Protein AF-A0A101ID66-F1 (afdb_monomer_lite)

Fold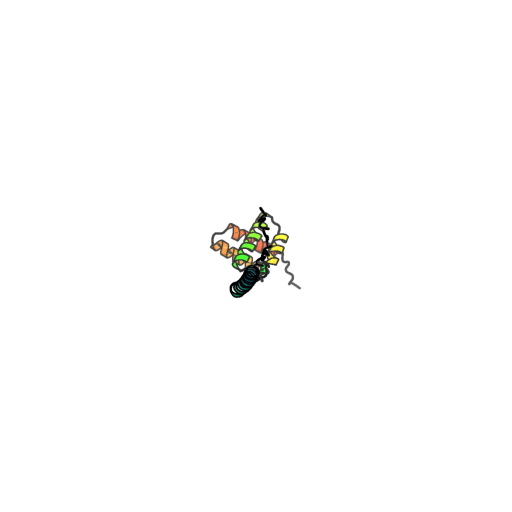seek 3Di:
DDDPPPPPPPDPDPPPPPPPVVVVVVVVVVVVVVVVVCCVVPVPPPQPPQLLSDDPVVLLVQLLVLLLVCVVPVPLVVSVVSLVSNVDPDLLCSLQVSLVVCVVVVVPSSSVSSNVSSVVVVVVPPPPPDD

Secondary structure (DSSP, 8-state):
--------------------HHHHHHHHHHHHHHHHHHHHHS--------GGGS-HHHHHHHHHHHHHHHHHH--HHHHHHHHHTTT-TTHHHHHHHHHHHHHHTT-HHHHHHHHHHHHHHHHHS------

Radius of gyration: 36.11 Å; chains: 1; bounding box: 92×73×88 Å

Sequence (131 aa):
MNDQTQELRITPQPEEKSHHWYLLTGIIIGIAAGLIITWLLFPVVYQDTSPASLSPAYKEIYRSTIAQVYAATGNLERAASRLALLEDEDVIYALGAQAQRALADGQEKEARALALLASEIQAAIPTETSE

pLDDT: mean 82.35, std 16.88, range [40.88, 98.12]

Structure (mmCIF, N/CA/C/O backbone):
data_AF-A0A101ID66-F1
#
_entry.id   AF-A0A101ID66-F1
#
loop_
_atom_site.group_PDB
_atom_site.id
_atom_site.type_symbol
_atom_site.label_atom_id
_atom_site.label_alt_id
_atom_site.label_comp_id
_atom_site.label_asym_id
_atom_site.label_entity_id
_atom_site.label_seq_id
_atom_site.pdbx_PDB_ins_code
_atom_site.Cartn_x
_atom_site.Cartn_y
_atom_site.Cartn_z
_atom_site.occupancy
_atom_site.B_iso_or_equiv
_atom_site.auth_seq_id
_atom_site.auth_comp_id
_atom_site.auth_asym_id
_atom_site.auth_atom_id
_atom_site.pdbx_PDB_model_num
ATOM 1 N N . MET A 1 1 ? 60.092 53.495 -72.763 1.00 48.56 1 MET A N 1
ATOM 2 C CA . MET A 1 1 ? 59.361 53.856 -71.534 1.00 48.56 1 MET A CA 1
ATOM 3 C C . MET A 1 1 ? 57.982 53.243 -71.678 1.00 48.56 1 MET A C 1
ATOM 5 O O . MET A 1 1 ? 57.092 53.920 -72.166 1.00 48.56 1 MET A O 1
ATOM 9 N N . ASN A 1 2 ? 57.837 51.942 -71.416 1.00 50.31 2 ASN A N 1
ATOM 10 C CA . ASN A 1 2 ? 56.572 51.252 -71.662 1.00 50.31 2 ASN A CA 1
ATOM 11 C C . ASN A 1 2 ? 56.248 50.360 -70.467 1.00 50.31 2 ASN A C 1
ATOM 13 O O . ASN A 1 2 ? 57.042 49.496 -70.090 1.00 50.31 2 ASN A O 1
ATOM 17 N N . ASP A 1 3 ? 55.097 50.678 -69.887 1.00 56.94 3 ASP A N 1
ATOM 18 C CA . ASP A 1 3 ? 54.509 50.166 -68.663 1.00 56.94 3 ASP A CA 1
ATOM 19 C C . ASP A 1 3 ? 54.398 48.643 -68.629 1.00 56.94 3 ASP A C 1
ATOM 21 O O . ASP A 1 3 ? 53.746 48.017 -69.463 1.00 56.94 3 ASP A O 1
ATOM 25 N N . GLN A 1 4 ? 54.999 48.056 -67.597 1.00 55.53 4 GLN A N 1
ATOM 26 C CA . GLN A 1 4 ? 54.725 46.697 -67.143 1.00 55.53 4 GLN A CA 1
ATOM 27 C C . GLN A 1 4 ? 53.622 46.775 -66.082 1.00 55.53 4 GLN A C 1
ATOM 29 O O . GLN A 1 4 ? 53.870 46.602 -64.890 1.00 55.53 4 GLN A O 1
ATOM 34 N N . THR A 1 5 ? 52.396 47.086 -66.500 1.00 60.28 5 THR A N 1
ATOM 35 C CA . THR A 1 5 ? 51.225 46.921 -65.636 1.00 60.28 5 THR A CA 1
ATOM 36 C C . THR A 1 5 ? 50.953 45.422 -65.522 1.00 60.28 5 THR A C 1
ATOM 38 O O . THR A 1 5 ? 50.386 44.808 -66.423 1.00 60.28 5 THR A O 1
ATOM 41 N N . GLN A 1 6 ? 51.432 44.802 -64.441 1.00 62.94 6 GLN A N 1
ATOM 42 C CA . GLN A 1 6 ? 51.103 43.416 -64.119 1.00 62.94 6 GLN A CA 1
ATOM 43 C C . GLN A 1 6 ? 49.622 43.338 -63.751 1.00 62.94 6 GLN A C 1
ATOM 45 O O . GLN A 1 6 ? 49.215 43.724 -62.656 1.00 62.94 6 GLN A O 1
ATOM 50 N N . GLU A 1 7 ? 48.814 42.836 -64.679 1.00 54.31 7 GLU A N 1
ATOM 51 C CA . GLU A 1 7 ? 47.432 42.478 -64.394 1.00 54.31 7 GLU A CA 1
ATOM 52 C C . GLU A 1 7 ? 47.416 41.328 -63.383 1.00 54.31 7 GLU A C 1
ATOM 54 O O . GLU A 1 7 ? 47.768 40.186 -63.693 1.00 54.31 7 GLU A O 1
ATOM 59 N N . LEU A 1 8 ? 47.020 41.640 -62.149 1.00 62.06 8 LEU A N 1
ATOM 60 C CA . LEU A 1 8 ? 46.696 40.658 -61.122 1.00 62.06 8 LEU A CA 1
ATOM 61 C C . LEU A 1 8 ? 45.497 39.839 -61.608 1.00 62.06 8 LEU A C 1
ATOM 63 O O . LEU A 1 8 ? 44.341 40.193 -61.386 1.00 62.06 8 LEU A O 1
ATOM 67 N N . ARG A 1 9 ? 45.779 38.725 -62.287 1.00 62.72 9 ARG A N 1
ATOM 68 C CA . ARG A 1 9 ? 44.788 37.688 -62.573 1.00 62.72 9 ARG A CA 1
ATOM 69 C C . ARG A 1 9 ? 44.387 37.044 -61.251 1.00 62.72 9 ARG A C 1
ATOM 71 O O . ARG A 1 9 ? 45.007 36.084 -60.804 1.00 62.72 9 ARG A O 1
ATOM 78 N N . ILE A 1 10 ? 43.361 37.594 -60.611 1.00 63.00 10 ILE A N 1
ATOM 79 C CA . ILE A 1 10 ? 42.698 36.942 -59.486 1.00 63.00 10 ILE A CA 1
ATOM 80 C C . ILE A 1 10 ? 41.844 35.822 -60.076 1.00 63.00 10 ILE A C 1
ATOM 82 O O . ILE A 1 10 ? 40.720 36.036 -60.524 1.00 63.00 10 ILE A O 1
ATOM 86 N N . THR A 1 11 ? 42.409 34.620 -60.129 1.00 65.75 11 THR A N 1
ATOM 87 C CA . THR A 1 11 ? 41.645 33.402 -60.396 1.00 65.75 11 THR A CA 1
ATOM 88 C C . THR A 1 11 ? 40.700 33.185 -59.211 1.00 65.75 11 THR A C 1
ATOM 90 O O . THR A 1 11 ? 41.191 33.088 -58.083 1.00 65.75 11 THR A O 1
ATOM 93 N N . PRO A 1 12 ? 39.369 33.120 -59.396 1.00 62.72 12 PRO A N 1
ATOM 94 C CA . PRO A 1 12 ? 38.481 32.759 -58.302 1.00 62.72 12 PRO A CA 1
ATOM 95 C C . PRO A 1 12 ? 38.768 31.303 -57.920 1.00 62.72 12 PRO A C 1
ATOM 97 O O . PRO A 1 12 ? 38.474 30.384 -58.681 1.00 62.72 12 PRO A O 1
ATOM 100 N N . GLN A 1 13 ? 39.394 31.103 -56.759 1.00 64.56 13 GLN A N 1
ATOM 101 C CA . GLN A 1 13 ? 39.515 29.789 -56.133 1.00 64.56 13 GLN A CA 1
ATOM 102 C C . GLN A 1 13 ? 38.091 29.317 -55.812 1.00 64.56 13 GLN A C 1
ATOM 104 O O . GLN A 1 13 ? 37.389 30.018 -55.078 1.00 64.56 13 GLN A O 1
ATOM 109 N N . PRO A 1 14 ? 37.618 28.189 -56.366 1.00 61.12 14 PRO A N 1
ATOM 110 C CA . PRO A 1 14 ? 36.331 27.653 -55.969 1.00 61.12 14 PRO A CA 1
ATOM 111 C C . PRO A 1 14 ? 36.441 27.267 -54.494 1.00 61.12 14 PRO A C 1
ATOM 113 O O . PRO A 1 14 ? 37.262 26.426 -54.132 1.00 61.12 14 PRO A O 1
ATOM 116 N N . GLU A 1 15 ? 35.648 27.906 -53.632 1.00 60.75 15 GLU A N 1
ATOM 117 C CA . GLU A 1 15 ? 35.476 27.427 -52.266 1.00 60.75 15 GLU A CA 1
ATOM 118 C C . GLU A 1 15 ? 34.832 26.048 -52.345 1.00 60.75 15 GLU A C 1
ATOM 120 O O . GLU A 1 15 ? 33.622 25.898 -52.544 1.00 60.75 15 GLU A O 1
ATOM 125 N N . GLU A 1 16 ? 35.670 25.024 -52.242 1.00 60.84 16 GLU A N 1
ATOM 126 C CA . GLU A 1 16 ? 35.243 23.651 -52.098 1.00 60.84 16 GLU A CA 1
ATOM 127 C C . GLU A 1 16 ? 34.550 23.565 -50.736 1.00 60.84 16 GLU A C 1
ATOM 129 O O . GLU A 1 16 ? 35.172 23.386 -49.688 1.00 60.84 16 GLU A O 1
ATOM 134 N N . LYS A 1 17 ? 33.231 23.793 -50.734 1.00 61.69 17 LYS A N 1
ATOM 135 C CA . LYS A 1 17 ? 32.375 23.488 -49.592 1.00 61.69 17 LYS A CA 1
ATOM 136 C C . LYS A 1 17 ? 32.495 21.992 -49.366 1.00 61.69 17 LYS A C 1
ATOM 138 O O . LYS A 1 17 ? 31.741 21.218 -49.948 1.00 61.69 17 LYS A O 1
ATOM 143 N N . SER A 1 18 ? 33.459 21.618 -48.529 1.00 62.47 18 SER A N 1
ATOM 144 C CA . SER A 1 18 ? 33.584 20.308 -47.911 1.00 62.47 18 SER A CA 1
ATOM 145 C C . SER A 1 18 ? 32.222 19.980 -47.316 1.00 62.47 18 SER A C 1
ATOM 147 O O . SER A 1 18 ? 31.830 20.465 -46.251 1.00 62.47 18 SER A O 1
ATOM 149 N N . HIS A 1 19 ? 31.425 19.245 -48.083 1.00 68.19 19 HIS A N 1
ATOM 150 C CA . HIS A 1 19 ? 30.145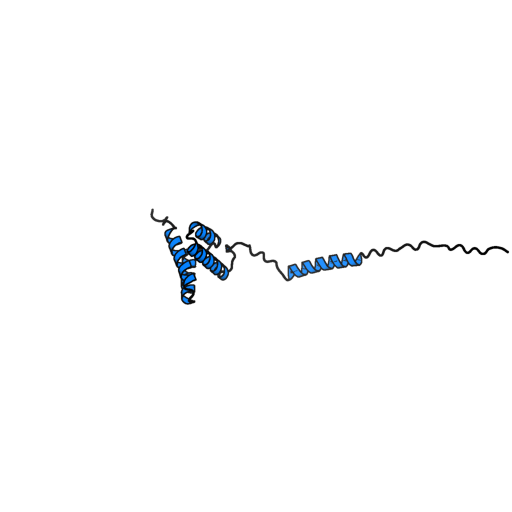 18.767 -47.625 1.00 68.19 19 HIS A CA 1
ATOM 151 C C . HIS A 1 19 ? 30.500 17.645 -46.660 1.00 68.19 19 HIS A C 1
ATOM 153 O O . HIS A 1 19 ? 30.831 16.541 -47.086 1.00 68.19 19 HIS A O 1
ATOM 159 N N . HIS A 1 20 ? 30.542 17.969 -45.363 1.00 78.81 20 HIS A N 1
ATOM 160 C CA . HIS A 1 20 ? 30.936 17.076 -44.271 1.00 78.81 20 HIS A CA 1
ATOM 161 C C . HIS A 1 20 ? 29.898 15.956 -44.051 1.00 78.81 20 HIS A C 1
ATOM 163 O O . HIS A 1 20 ? 29.403 15.739 -42.946 1.00 78.81 20 HIS A O 1
ATOM 169 N N . TRP A 1 21 ? 29.557 15.229 -45.114 1.00 79.81 21 TRP A N 1
ATOM 170 C CA . TRP A 1 21 ? 28.573 14.153 -45.142 1.00 79.81 21 TRP A CA 1
ATOM 171 C C . TRP A 1 21 ? 28.975 13.007 -44.213 1.00 79.81 21 TRP A C 1
ATOM 173 O O . TRP A 1 21 ? 28.118 12.372 -43.606 1.00 79.81 21 TRP A O 1
ATOM 183 N N . TYR A 1 22 ? 30.282 12.811 -44.025 1.00 84.00 22 TYR A N 1
A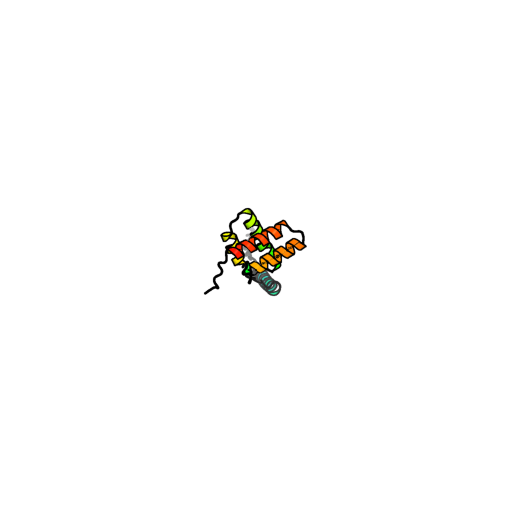TOM 184 C CA . TYR A 1 22 ? 30.839 11.821 -43.107 1.00 84.00 22 TYR A CA 1
ATOM 185 C C . TYR A 1 22 ? 30.410 12.039 -41.646 1.00 84.00 22 TYR A C 1
ATOM 187 O O . TYR A 1 22 ? 30.224 11.071 -40.907 1.00 84.00 22 TYR A O 1
ATOM 195 N N . LEU A 1 23 ? 30.190 13.293 -41.229 1.00 87.94 23 LEU A N 1
ATOM 196 C CA . LEU A 1 23 ? 29.667 13.592 -39.891 1.00 87.94 23 LEU A CA 1
ATOM 197 C C . LEU A 1 23 ? 28.211 13.144 -39.765 1.00 87.94 23 LEU A C 1
ATOM 199 O O . LEU A 1 23 ? 27.836 12.522 -38.773 1.00 87.94 23 LEU A O 1
ATOM 203 N N . LEU A 1 24 ? 27.405 13.397 -40.798 1.00 87.75 24 LEU A N 1
ATOM 204 C CA . LEU A 1 24 ? 26.004 12.988 -40.824 1.00 87.75 24 LEU A CA 1
ATOM 205 C C . LEU A 1 24 ? 25.872 11.460 -40.810 1.00 87.75 24 LEU A C 1
ATOM 207 O O . LEU A 1 24 ? 25.067 10.917 -40.056 1.00 87.75 24 LEU A O 1
ATOM 211 N N . THR A 1 25 ? 26.700 10.754 -41.584 1.00 92.69 25 THR A N 1
ATOM 212 C CA . THR A 1 25 ? 26.696 9.286 -41.592 1.00 92.69 25 THR A CA 1
ATOM 213 C C . THR A 1 25 ? 27.123 8.708 -40.248 1.00 92.69 25 THR A C 1
ATOM 215 O O . THR A 1 25 ? 26.514 7.749 -39.785 1.00 92.69 25 THR A O 1
ATOM 218 N N . GLY A 1 26 ? 28.113 9.311 -39.580 1.00 92.44 26 GLY A N 1
ATOM 219 C CA . GLY A 1 26 ? 28.535 8.886 -38.243 1.00 92.44 26 GLY A CA 1
ATOM 220 C C . GLY A 1 26 ? 27.420 9.023 -37.205 1.00 92.44 26 GLY A C 1
ATOM 221 O O . GLY A 1 26 ? 27.206 8.111 -36.409 1.00 92.44 26 GLY A O 1
ATOM 222 N N . ILE A 1 27 ? 26.656 10.118 -37.258 1.00 95.00 27 ILE A N 1
ATOM 223 C CA . ILE A 1 27 ? 25.512 10.349 -36.364 1.00 95.00 27 ILE A CA 1
ATOM 224 C C . ILE A 1 27 ? 24.414 9.308 -36.602 1.00 95.00 27 ILE A C 1
ATOM 226 O O . ILE A 1 27 ? 23.921 8.712 -35.648 1.00 95.00 27 ILE A O 1
ATOM 230 N N . ILE A 1 28 ? 24.058 9.048 -37.863 1.00 95.81 28 ILE A N 1
ATOM 231 C CA . ILE A 1 28 ? 23.021 8.065 -38.209 1.00 95.81 28 ILE A CA 1
ATOM 232 C C . ILE A 1 28 ? 23.421 6.668 -37.726 1.00 95.81 28 ILE A C 1
ATOM 234 O O . ILE A 1 28 ? 22.618 5.977 -37.099 1.00 95.81 28 ILE A O 1
ATOM 238 N N . ILE A 1 29 ? 24.671 6.269 -37.973 1.00 95.81 29 ILE A N 1
ATOM 239 C CA . ILE A 1 29 ? 25.196 4.971 -37.538 1.00 95.81 29 ILE A CA 1
ATOM 240 C C . ILE A 1 29 ? 25.216 4.883 -36.009 1.00 95.81 29 ILE A C 1
ATOM 242 O O . ILE A 1 29 ? 24.806 3.865 -35.459 1.00 95.81 29 ILE A O 1
ATOM 246 N N . GLY A 1 30 ? 25.633 5.945 -35.315 1.00 95.19 30 GLY A N 1
ATOM 247 C CA . GLY A 1 30 ? 25.645 5.994 -33.854 1.00 95.19 30 GLY A CA 1
ATOM 248 C C . GLY A 1 30 ? 24.250 5.854 -33.243 1.00 95.19 30 GLY A C 1
ATOM 249 O O . GLY A 1 30 ? 24.071 5.082 -32.303 1.00 95.19 30 GLY A O 1
ATOM 250 N N . ILE A 1 31 ? 23.248 6.534 -33.808 1.00 95.94 31 ILE A N 1
ATOM 251 C CA . ILE A 1 31 ? 21.852 6.419 -33.365 1.00 95.94 31 ILE A CA 1
ATOM 252 C C . ILE A 1 31 ? 21.330 5.001 -33.610 1.00 95.94 31 ILE A C 1
ATOM 254 O O . ILE A 1 31 ? 20.762 4.397 -32.704 1.00 95.94 31 ILE A O 1
ATOM 258 N N . ALA A 1 32 ? 21.552 4.447 -34.805 1.00 96.06 32 ALA A N 1
ATOM 259 C CA . ALA A 1 32 ? 21.110 3.096 -35.135 1.00 96.06 32 ALA A CA 1
ATOM 260 C C . ALA A 1 32 ? 21.748 2.049 -34.208 1.00 96.06 32 ALA A C 1
ATOM 262 O O . ALA A 1 32 ? 21.047 1.208 -33.649 1.00 96.06 32 ALA A O 1
ATOM 263 N N . ALA A 1 33 ? 23.061 2.136 -33.989 1.00 95.06 33 ALA A N 1
ATOM 264 C CA . ALA A 1 33 ? 23.781 1.245 -33.088 1.00 95.06 33 ALA A CA 1
ATOM 265 C C . ALA A 1 33 ? 23.304 1.395 -31.637 1.00 95.06 33 ALA A C 1
ATOM 267 O O . ALA A 1 33 ? 23.065 0.391 -30.972 1.00 95.06 33 ALA A O 1
ATOM 268 N N . GLY A 1 34 ? 23.109 2.628 -31.161 1.00 92.06 34 GLY A N 1
ATOM 269 C CA . GLY A 1 34 ? 22.576 2.900 -29.828 1.00 92.06 34 GLY A CA 1
ATOM 270 C C . GLY A 1 34 ? 21.195 2.280 -29.623 1.00 92.06 34 GLY A C 1
ATOM 271 O O . GLY A 1 34 ? 20.988 1.582 -28.638 1.00 92.06 34 GLY A O 1
ATOM 272 N N . LEU A 1 35 ? 20.285 2.443 -30.588 1.00 91.44 35 LEU A N 1
ATOM 273 C CA . LEU A 1 35 ? 18.949 1.842 -30.539 1.00 91.44 35 LEU A CA 1
ATOM 274 C C . LEU A 1 35 ? 19.004 0.311 -30.503 1.00 91.44 35 LEU A C 1
ATOM 276 O O . LEU A 1 35 ? 18.320 -0.300 -29.685 1.00 91.44 35 LEU A O 1
ATOM 280 N N . ILE A 1 36 ? 19.840 -0.305 -31.344 1.00 92.00 36 ILE A N 1
ATOM 281 C CA . ILE A 1 36 ? 20.017 -1.764 -31.371 1.00 92.00 36 ILE A CA 1
ATOM 282 C C . ILE A 1 36 ? 20.555 -2.264 -30.025 1.00 92.00 36 ILE A C 1
ATOM 284 O O . ILE A 1 36 ? 20.017 -3.215 -29.461 1.00 92.00 36 ILE A O 1
ATOM 288 N N . ILE A 1 37 ? 21.593 -1.611 -29.493 1.00 89.88 37 ILE A N 1
ATOM 289 C CA . ILE A 1 37 ? 22.218 -1.987 -28.220 1.00 89.88 37 ILE A CA 1
ATOM 290 C C . ILE A 1 37 ? 21.229 -1.821 -27.065 1.00 89.88 37 ILE A C 1
ATOM 292 O O . ILE A 1 37 ? 21.090 -2.730 -26.249 1.00 89.88 37 ILE A O 1
ATOM 296 N N . THR A 1 38 ? 20.517 -0.693 -26.996 1.00 88.44 38 THR A N 1
ATOM 297 C CA . THR A 1 38 ? 19.509 -0.451 -25.959 1.00 88.44 38 THR A CA 1
ATOM 298 C C . THR A 1 38 ? 18.402 -1.493 -26.019 1.00 88.44 38 THR A C 1
ATOM 300 O O . THR A 1 38 ? 18.044 -2.032 -24.979 1.00 88.44 38 THR A O 1
ATOM 303 N N . TRP A 1 39 ? 17.895 -1.830 -27.206 1.00 85.62 39 TRP A N 1
ATOM 304 C CA . TRP A 1 39 ? 16.804 -2.795 -27.331 1.00 85.62 39 TRP A CA 1
ATOM 305 C C . TRP A 1 39 ? 17.227 -4.227 -26.976 1.00 85.62 39 TRP A C 1
ATOM 307 O O . TRP A 1 39 ? 16.433 -4.977 -26.412 1.00 85.62 39 TRP A O 1
ATOM 317 N N . LEU A 1 40 ? 18.484 -4.592 -27.254 1.00 83.38 40 LEU A N 1
ATOM 318 C CA . LEU A 1 40 ? 19.023 -5.918 -26.947 1.00 83.38 40 LEU A CA 1
ATOM 319 C C . LEU A 1 40 ? 19.394 -6.088 -25.465 1.00 83.38 40 LEU A C 1
ATOM 321 O O . LEU A 1 40 ? 19.213 -7.171 -24.913 1.00 83.38 40 LEU A O 1
ATOM 325 N N . LEU A 1 41 ? 19.924 -5.040 -24.824 1.00 79.75 41 LEU A N 1
ATOM 326 C CA . LEU A 1 41 ? 20.364 -5.088 -23.424 1.00 79.75 41 LEU A CA 1
ATOM 327 C C . LEU A 1 41 ? 19.264 -4.715 -22.423 1.00 79.75 41 LEU A C 1
ATOM 329 O O . LEU A 1 41 ? 19.260 -5.231 -21.308 1.00 79.75 41 LEU A O 1
ATOM 333 N N . PHE A 1 42 ? 18.338 -3.833 -22.803 1.00 75.31 42 PHE A N 1
ATOM 334 C CA . PHE A 1 42 ? 17.239 -3.363 -21.962 1.00 75.31 42 PHE A CA 1
ATOM 335 C C . PHE A 1 42 ? 15.904 -3.700 -22.632 1.00 75.31 42 PHE A C 1
ATOM 337 O O . PHE A 1 42 ? 15.289 -2.824 -23.250 1.00 75.31 42 PHE A O 1
ATOM 344 N N . PRO A 1 43 ? 15.426 -4.956 -22.530 1.00 66.56 43 PRO A N 1
ATOM 345 C CA . PRO A 1 43 ? 14.072 -5.268 -22.953 1.00 66.56 43 PRO A CA 1
ATOM 346 C C . PRO A 1 43 ? 13.112 -4.376 -22.160 1.00 66.56 43 PRO A C 1
ATOM 348 O O . PRO A 1 43 ? 13.047 -4.453 -20.931 1.00 66.56 43 PRO A O 1
ATOM 351 N N . VAL A 1 44 ? 12.392 -3.495 -22.857 1.00 62.34 44 VAL A N 1
ATOM 352 C CA . VAL A 1 44 ? 11.343 -2.678 -22.246 1.00 62.34 44 VAL A CA 1
ATOM 353 C C . VAL A 1 44 ? 10.196 -3.612 -21.884 1.00 62.34 44 VAL A C 1
ATOM 355 O O . VAL A 1 44 ? 9.330 -3.933 -22.694 1.00 62.34 44 VAL A O 1
ATOM 358 N N . VAL A 1 45 ? 10.224 -4.129 -20.661 1.00 62.41 45 VAL A N 1
ATOM 359 C CA . VAL A 1 45 ? 9.076 -4.842 -20.122 1.00 62.41 45 VAL A CA 1
ATOM 360 C C . VAL A 1 45 ? 8.047 -3.771 -19.784 1.00 62.41 45 VAL A C 1
ATOM 362 O O . VAL A 1 45 ? 8.114 -3.133 -18.734 1.00 62.41 45 VAL A O 1
ATOM 365 N N . TYR A 1 46 ? 7.114 -3.535 -20.704 1.00 51.31 46 TYR A N 1
ATOM 366 C CA . TYR A 1 46 ? 5.856 -2.873 -20.386 1.00 51.31 46 TYR A CA 1
ATOM 367 C C . TYR A 1 46 ? 5.076 -3.819 -19.465 1.00 51.31 46 TYR A C 1
ATOM 369 O O . TYR A 1 46 ? 4.250 -4.600 -19.918 1.00 51.31 46 TYR A O 1
ATOM 377 N N . GLN A 1 47 ? 5.407 -3.818 -18.173 1.00 47.66 47 GLN A N 1
ATOM 378 C CA . GLN A 1 47 ? 4.523 -4.373 -17.154 1.00 47.66 47 GLN A CA 1
ATOM 379 C C . GLN A 1 47 ? 3.332 -3.425 -17.098 1.00 47.66 47 GLN A C 1
ATOM 381 O O . GLN A 1 47 ? 3.486 -2.282 -16.662 1.00 47.66 47 GLN A O 1
ATOM 386 N N . ASP A 1 48 ? 2.191 -3.878 -17.612 1.00 46.25 48 ASP A N 1
ATOM 387 C CA . ASP A 1 48 ? 0.933 -3.142 -17.623 1.00 46.25 48 ASP A CA 1
ATOM 388 C C . ASP A 1 48 ? 0.749 -2.379 -16.313 1.00 46.25 48 ASP A C 1
ATOM 390 O O . ASP A 1 48 ? 0.738 -2.964 -15.231 1.00 46.25 48 ASP A O 1
ATOM 394 N N . THR A 1 49 ? 0.641 -1.055 -16.401 1.00 51.12 49 THR A N 1
ATOM 395 C CA . THR A 1 49 ? 0.464 -0.128 -15.277 1.00 51.12 49 THR A CA 1
ATOM 396 C C . THR A 1 49 ? -0.951 -0.228 -14.694 1.00 51.12 49 THR A C 1
ATOM 398 O O . THR A 1 49 ? -1.663 0.770 -14.593 1.00 51.12 49 THR A O 1
ATOM 401 N N . SER A 1 50 ? -1.395 -1.438 -14.363 1.00 54.09 50 SER A N 1
ATOM 402 C CA . SER A 1 50 ? -2.628 -1.697 -13.627 1.00 54.09 50 SER A CA 1
ATOM 403 C C . SER A 1 50 ? -2.270 -1.950 -12.160 1.00 54.09 50 SER A C 1
ATOM 405 O O . SER A 1 50 ? -1.337 -2.707 -11.898 1.00 54.09 50 SER A O 1
ATOM 407 N N . PRO A 1 51 ? -2.984 -1.382 -11.173 1.00 56.69 51 PRO A N 1
ATOM 408 C CA . PRO A 1 51 ? -2.796 -1.735 -9.763 1.00 56.69 51 PRO A CA 1
ATOM 409 C C . PRO A 1 51 ? -2.893 -3.252 -9.498 1.00 56.69 51 PRO A C 1
ATOM 411 O O . PRO A 1 51 ? -2.289 -3.758 -8.553 1.00 56.69 51 PRO A O 1
ATOM 414 N N . ALA A 1 52 ? -3.577 -3.999 -10.367 1.00 58.22 52 ALA A N 1
ATOM 415 C CA . ALA A 1 52 ? -3.646 -5.453 -10.312 1.00 58.22 52 ALA A CA 1
ATOM 416 C C . ALA A 1 52 ? -2.300 -6.159 -10.602 1.00 58.22 52 ALA A C 1
ATOM 418 O O . ALA A 1 52 ? -2.071 -7.245 -10.065 1.00 58.22 52 ALA A O 1
ATOM 419 N N . SER A 1 53 ? -1.390 -5.544 -11.378 1.00 56.59 53 SER A N 1
ATOM 420 C CA . SER A 1 53 ? -0.062 -6.094 -11.727 1.00 56.59 53 SER A CA 1
ATOM 421 C C . SER A 1 53 ? 1.023 -5.812 -10.673 1.00 56.59 53 SER A C 1
ATOM 423 O O . SER A 1 53 ? 2.167 -6.258 -10.814 1.00 56.59 53 SER A O 1
ATOM 425 N N . LEU A 1 54 ? 0.679 -5.078 -9.604 1.00 59.16 54 LEU A N 1
ATOM 426 C CA . LEU A 1 54 ? 1.582 -4.777 -8.493 1.00 59.16 54 LEU A CA 1
ATOM 427 C C . LEU A 1 54 ? 2.056 -6.067 -7.814 1.00 59.16 54 LEU A C 1
ATOM 429 O O . LEU A 1 54 ? 1.273 -6.992 -7.579 1.00 59.16 54 LEU A O 1
ATOM 433 N N . SER A 1 55 ? 3.340 -6.104 -7.437 1.00 65.56 55 SER A N 1
ATOM 434 C CA . SER A 1 55 ? 3.866 -7.214 -6.638 1.00 65.56 55 SER A CA 1
ATOM 435 C C . SER A 1 55 ? 3.091 -7.330 -5.314 1.00 65.56 55 SER A C 1
ATOM 437 O O . SER A 1 55 ? 2.580 -6.319 -4.813 1.00 65.56 55 SER A O 1
ATOM 439 N N . PRO A 1 56 ? 3.023 -8.527 -4.704 1.00 69.75 56 PRO A N 1
ATOM 440 C CA . PRO A 1 56 ? 2.265 -8.742 -3.470 1.00 69.75 56 PRO A CA 1
ATOM 441 C C . PRO A 1 56 ? 2.589 -7.728 -2.361 1.00 69.75 56 PRO A C 1
ATOM 443 O O . PRO A 1 56 ? 1.680 -7.228 -1.702 1.00 69.75 56 PRO A O 1
ATOM 446 N N . ALA A 1 57 ? 3.863 -7.340 -2.223 1.00 73.94 57 ALA A N 1
ATOM 447 C CA . ALA A 1 57 ? 4.309 -6.352 -1.240 1.00 73.94 57 ALA A CA 1
ATOM 448 C C . ALA A 1 57 ? 3.753 -4.939 -1.504 1.00 73.94 57 ALA A C 1
ATOM 450 O O . ALA A 1 57 ? 3.425 -4.211 -0.571 1.00 73.94 57 ALA A O 1
ATOM 451 N N . TYR A 1 58 ? 3.598 -4.535 -2.768 1.00 78.56 58 TYR A N 1
ATOM 452 C CA . TYR A 1 58 ? 3.004 -3.236 -3.084 1.00 78.56 58 TYR A CA 1
ATOM 453 C C . TYR A 1 58 ? 1.482 -3.227 -2.911 1.00 78.56 58 TYR A C 1
ATOM 455 O O . TYR A 1 58 ? 0.933 -2.205 -2.490 1.00 78.56 58 TYR A O 1
ATOM 463 N N . LYS A 1 59 ? 0.798 -4.354 -3.162 1.00 85.56 59 LYS A N 1
ATOM 464 C CA . LYS A 1 59 ? -0.637 -4.487 -2.852 1.00 85.56 59 LYS A CA 1
ATOM 465 C C . LYS A 1 59 ? -0.900 -4.308 -1.354 1.00 85.56 59 LYS A C 1
ATOM 467 O O . LYS A 1 59 ? -1.870 -3.656 -0.981 1.00 85.56 59 LYS A O 1
ATOM 472 N N . GLU A 1 60 ? -0.002 -4.799 -0.500 1.00 88.62 60 GLU A N 1
ATOM 473 C CA . GLU A 1 60 ? -0.088 -4.612 0.955 1.00 88.62 60 GLU A CA 1
ATOM 474 C C . GLU A 1 60 ? -0.016 -3.140 1.368 1.00 88.62 60 GLU A C 1
ATOM 476 O O . GLU A 1 60 ? -0.880 -2.665 2.110 1.00 88.62 60 GLU A O 1
ATOM 481 N N . ILE A 1 61 ? 0.951 -2.390 0.835 1.00 90.88 61 ILE A N 1
ATOM 482 C CA . ILE A 1 61 ? 1.078 -0.947 1.099 1.00 90.88 61 ILE A CA 1
ATOM 483 C C . ILE A 1 61 ? -0.192 -0.207 0.659 1.00 90.88 61 ILE A C 1
ATOM 485 O O . ILE A 1 61 ? -0.693 0.680 1.360 1.00 90.88 61 ILE A O 1
ATOM 489 N N . TYR A 1 62 ? -0.741 -0.585 -0.496 1.00 92.75 62 TYR A N 1
ATOM 490 C CA . TYR A 1 62 ? -1.942 0.041 -1.030 1.00 92.75 62 TYR A CA 1
ATOM 491 C C . TYR A 1 62 ? -3.183 -0.275 -0.179 1.00 92.75 62 TYR A C 1
ATOM 493 O O . TYR A 1 62 ? -3.928 0.645 0.163 1.00 92.75 62 TYR A O 1
ATOM 501 N N . ARG A 1 63 ? -3.363 -1.529 0.264 1.00 95.00 63 ARG A N 1
ATOM 502 C CA . ARG A 1 63 ? -4.424 -1.913 1.215 1.00 95.00 63 ARG A CA 1
ATOM 503 C C . ARG A 1 63 ? -4.311 -1.167 2.538 1.00 95.00 63 ARG A C 1
ATOM 505 O O . ARG A 1 63 ? -5.313 -0.630 3.004 1.00 95.00 63 ARG A O 1
ATOM 512 N N . SER A 1 64 ? -3.107 -1.069 3.103 1.00 96.19 64 SER A N 1
ATOM 513 C CA . SER A 1 64 ? -2.860 -0.303 4.333 1.00 96.19 64 SER A CA 1
ATOM 514 C C . SER A 1 64 ? -3.256 1.161 4.156 1.00 96.19 64 SER A C 1
ATOM 516 O O . SER A 1 64 ? -3.969 1.727 4.985 1.00 96.19 64 SER A O 1
ATOM 518 N N . THR A 1 65 ? -2.884 1.769 3.029 1.00 96.12 65 THR A N 1
ATOM 519 C CA . THR A 1 65 ? -3.241 3.160 2.727 1.00 96.12 65 THR A CA 1
ATOM 520 C C . THR A 1 65 ? -4.756 3.336 2.608 1.00 96.12 65 THR A C 1
ATOM 522 O O . THR A 1 65 ? -5.316 4.254 3.207 1.00 96.12 65 THR A O 1
ATOM 525 N N . ILE A 1 66 ? -5.445 2.452 1.877 1.00 96.75 66 ILE A N 1
ATOM 526 C CA . ILE A 1 66 ? -6.909 2.496 1.753 1.00 96.75 66 ILE A CA 1
ATOM 527 C C . ILE A 1 66 ? -7.570 2.351 3.128 1.00 96.75 66 ILE A C 1
ATOM 529 O O . ILE A 1 66 ? -8.460 3.137 3.451 1.00 96.75 66 ILE A O 1
ATOM 533 N N . ALA A 1 67 ? -7.116 1.401 3.946 1.00 97.19 67 ALA A N 1
ATOM 534 C CA . ALA A 1 67 ? -7.641 1.162 5.285 1.00 97.19 67 ALA A CA 1
ATOM 535 C C . ALA A 1 67 ? -7.464 2.369 6.212 1.00 97.19 67 ALA A C 1
ATOM 537 O O . ALA A 1 67 ? -8.399 2.761 6.907 1.00 97.19 67 ALA A O 1
ATOM 538 N N . GLN A 1 68 ? -6.300 3.015 6.180 1.00 97.19 68 GLN A N 1
ATOM 539 C CA . GLN A 1 68 ? -6.044 4.228 6.957 1.00 97.19 68 GLN A CA 1
ATOM 540 C C . GLN A 1 68 ? -6.905 5.408 6.486 1.00 97.19 68 GLN A C 1
ATOM 542 O O . GLN A 1 68 ? -7.478 6.127 7.305 1.00 97.19 68 GLN A O 1
ATOM 547 N N . VAL A 1 69 ? -7.051 5.593 5.170 1.00 97.12 69 VAL A N 1
ATOM 548 C CA . VAL A 1 69 ? -7.937 6.624 4.605 1.00 97.12 69 VAL A CA 1
ATOM 549 C C . VAL A 1 69 ? -9.391 6.351 4.979 1.00 97.12 69 VAL A C 1
ATOM 551 O O . VAL A 1 69 ? -10.115 7.284 5.324 1.00 97.12 69 VAL A O 1
ATOM 554 N N . TYR A 1 70 ? -9.829 5.092 4.953 1.00 97.12 70 TYR A N 1
ATOM 555 C CA . TYR A 1 70 ? -11.155 4.712 5.426 1.00 97.12 70 TYR A CA 1
ATOM 556 C C . TYR A 1 70 ? -11.328 5.043 6.908 1.00 97.12 70 TYR A C 1
ATOM 558 O O . TYR A 1 70 ? -12.263 5.756 7.253 1.00 97.12 70 TYR A O 1
ATOM 566 N N . ALA A 1 71 ? -10.394 4.634 7.769 1.00 96.25 71 ALA A N 1
ATOM 567 C CA . ALA A 1 71 ? -10.450 4.924 9.200 1.00 96.25 71 ALA A CA 1
ATOM 568 C C . ALA A 1 71 ? -10.538 6.433 9.504 1.00 96.25 71 ALA A C 1
ATOM 570 O O . ALA A 1 71 ? -11.157 6.826 10.489 1.00 96.25 71 ALA A O 1
ATOM 571 N N . ALA A 1 72 ? -9.956 7.284 8.651 1.00 96.31 72 ALA A N 1
ATOM 572 C CA . ALA A 1 72 ? -10.033 8.737 8.783 1.00 96.31 72 ALA A CA 1
ATOM 573 C C . ALA A 1 72 ? -11.308 9.362 8.182 1.00 96.31 72 ALA A C 1
ATOM 575 O O . ALA A 1 72 ? -11.738 10.418 8.640 1.00 96.31 72 ALA 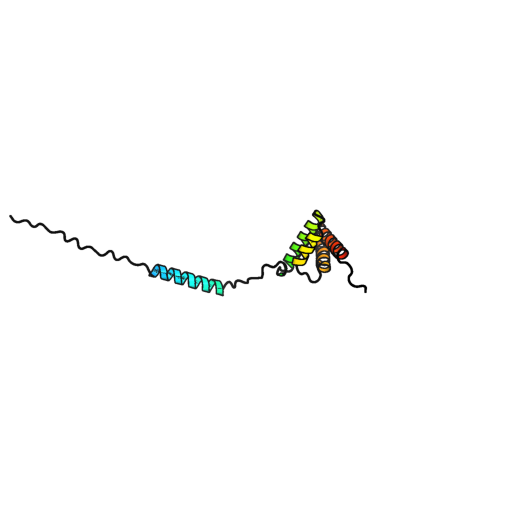A O 1
ATOM 576 N N . THR A 1 73 ? -11.891 8.763 7.138 1.00 96.50 73 THR A N 1
ATOM 577 C CA . THR A 1 73 ? -12.977 9.384 6.349 1.00 96.50 73 THR A CA 1
ATOM 578 C C . THR A 1 73 ? -14.342 8.724 6.513 1.00 96.50 73 THR A C 1
ATOM 580 O O . THR A 1 73 ? -15.346 9.346 6.179 1.00 96.50 73 THR A O 1
ATOM 583 N N . GLY A 1 74 ? -14.395 7.469 6.960 1.00 95.94 74 GLY A N 1
ATOM 584 C CA . GLY A 1 74 ? -15.608 6.652 7.034 1.00 95.94 74 GLY A CA 1
ATOM 585 C C . GLY A 1 74 ? -16.249 6.333 5.678 1.00 95.94 74 GLY A C 1
ATOM 586 O O . GLY A 1 74 ? -17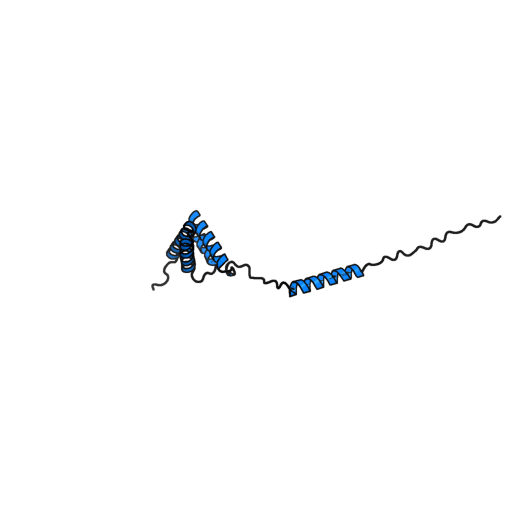.355 5.805 5.633 1.00 95.94 74 GLY A O 1
ATOM 587 N N . ASN A 1 75 ? -15.602 6.662 4.553 1.00 96.44 75 ASN A N 1
ATOM 588 C CA . ASN A 1 75 ? -16.198 6.484 3.231 1.00 96.44 75 ASN A CA 1
ATOM 589 C C . ASN A 1 75 ? -15.952 5.060 2.705 1.00 96.44 75 ASN A C 1
ATOM 591 O O . ASN A 1 75 ? -14.956 4.805 2.020 1.00 96.44 75 ASN A O 1
ATOM 595 N N . LEU A 1 76 ? -16.863 4.144 3.049 1.00 95.19 76 LEU A N 1
ATOM 596 C CA . LEU A 1 76 ? -16.765 2.726 2.694 1.00 95.19 76 LEU A CA 1
ATOM 597 C C . LEU A 1 76 ? -16.871 2.492 1.181 1.00 95.19 76 LEU A C 1
ATOM 599 O O . LEU A 1 76 ? -16.076 1.740 0.629 1.00 95.19 76 LEU A O 1
ATOM 603 N N . GLU A 1 77 ? -17.775 3.189 0.490 1.00 94.75 77 GLU A N 1
ATOM 604 C CA . GLU A 1 77 ? -17.961 3.083 -0.968 1.00 94.75 77 GLU A CA 1
ATOM 605 C C . GLU A 1 77 ? -16.661 3.397 -1.734 1.00 94.75 77 GLU A C 1
ATOM 607 O O . GLU A 1 77 ? -16.222 2.670 -2.633 1.00 94.75 77 GLU A O 1
ATOM 612 N N . ARG A 1 78 ? -15.973 4.467 -1.327 1.00 94.19 78 ARG A N 1
ATOM 613 C CA . ARG A 1 78 ? -14.687 4.859 -1.907 1.00 94.19 78 ARG A CA 1
ATOM 614 C C . ARG A 1 78 ? -13.567 3.880 -1.554 1.00 94.19 78 ARG A C 1
ATOM 616 O O . ARG A 1 78 ? -12.651 3.700 -2.353 1.00 94.19 78 ARG A O 1
ATOM 623 N N . ALA A 1 79 ? -13.592 3.287 -0.364 1.00 96.38 79 ALA A N 1
ATOM 624 C CA . ALA A 1 79 ? -12.613 2.276 0.023 1.00 96.38 79 ALA A CA 1
ATOM 625 C C . ALA A 1 79 ? -12.807 0.983 -0.786 1.00 96.38 79 ALA A C 1
ATOM 627 O O . ALA A 1 79 ? -11.845 0.480 -1.364 1.00 96.38 79 ALA A O 1
ATOM 628 N N . ALA A 1 80 ? -14.051 0.514 -0.909 1.00 93.94 80 ALA A N 1
ATOM 629 C CA . ALA A 1 80 ? -14.423 -0.679 -1.663 1.00 93.94 80 ALA A CA 1
ATOM 630 C C . ALA A 1 80 ? -14.071 -0.556 -3.151 1.00 93.94 80 ALA A C 1
ATOM 632 O O . ALA A 1 80 ? -13.412 -1.433 -3.703 1.00 93.94 80 ALA A O 1
ATOM 633 N N . SER A 1 81 ? -14.418 0.567 -3.788 1.00 92.81 81 SER A N 1
ATOM 634 C CA . SER A 1 81 ? -14.090 0.794 -5.204 1.00 92.81 81 SER A CA 1
ATOM 635 C C . SER A 1 81 ? -12.583 0.806 -5.475 1.00 92.81 81 SER A C 1
ATOM 637 O O . SER A 1 81 ? -12.151 0.339 -6.522 1.00 92.81 81 SER A O 1
ATOM 639 N N . ARG A 1 82 ? -11.759 1.279 -4.530 1.00 91.94 82 ARG A N 1
ATOM 640 C CA . ARG A 1 82 ? -10.292 1.220 -4.646 1.00 91.94 82 ARG A CA 1
ATOM 641 C C . ARG A 1 82 ? -9.726 -0.169 -4.390 1.00 91.94 82 ARG A C 1
ATOM 643 O O . ARG A 1 82 ? -8.769 -0.540 -5.057 1.00 91.94 82 ARG A O 1
ATOM 650 N N . LEU A 1 83 ? -10.296 -0.919 -3.446 1.00 92.44 83 LEU A N 1
ATOM 651 C CA . LEU A 1 83 ? -9.917 -2.314 -3.212 1.00 92.44 83 LEU A CA 1
ATOM 652 C C . LEU A 1 83 ? -10.240 -3.190 -4.425 1.00 92.44 83 LEU A C 1
ATOM 654 O O . LEU A 1 83 ? -9.438 -4.048 -4.770 1.00 92.44 83 LEU A O 1
ATOM 658 N N . ALA A 1 84 ? -11.343 -2.924 -5.129 1.00 90.06 84 ALA A N 1
ATOM 659 C CA . ALA A 1 84 ? -11.690 -3.644 -6.353 1.00 90.06 84 ALA A CA 1
ATOM 660 C C . ALA A 1 84 ? -10.614 -3.517 -7.450 1.00 90.06 84 ALA A C 1
ATOM 662 O O . ALA A 1 84 ? -10.413 -4.454 -8.212 1.00 90.06 84 ALA A O 1
ATOM 663 N N . LEU A 1 85 ? -9.863 -2.406 -7.489 1.00 87.00 85 LEU A N 1
ATOM 664 C CA . LEU A 1 85 ? -8.761 -2.211 -8.445 1.00 87.00 85 LEU A CA 1
ATOM 665 C C . LEU A 1 85 ? -7.558 -3.131 -8.186 1.00 87.00 85 LEU A C 1
ATOM 667 O O . LEU A 1 85 ? -6.691 -3.249 -9.050 1.00 87.00 85 LEU A O 1
ATOM 671 N N . LEU A 1 86 ? -7.456 -3.722 -6.991 1.00 87.44 86 LEU A N 1
ATOM 672 C CA . LEU A 1 86 ? -6.362 -4.631 -6.638 1.00 87.44 86 LEU A CA 1
ATOM 673 C C . LEU A 1 86 ? -6.622 -6.057 -7.124 1.00 87.44 86 LEU A C 1
ATOM 675 O O . LEU A 1 86 ? -5.662 -6.833 -7.194 1.00 87.44 86 LEU A O 1
ATOM 679 N N . GLU A 1 87 ? -7.881 -6.370 -7.456 1.00 85.88 87 GLU A N 1
ATOM 680 C CA . GLU A 1 87 ? -8.333 -7.685 -7.927 1.00 85.88 87 GLU A CA 1
ATOM 681 C C . GLU A 1 87 ? -7.854 -8.819 -7.002 1.00 85.88 87 GLU A C 1
ATOM 683 O O . GLU A 1 87 ? -7.415 -9.876 -7.452 1.00 85.88 87 GLU A O 1
ATOM 688 N N . ASP A 1 88 ? -7.874 -8.577 -5.684 1.00 85.62 88 ASP A N 1
ATOM 689 C CA . ASP A 1 88 ? -7.598 -9.625 -4.703 1.00 85.62 88 ASP A CA 1
ATOM 690 C C . ASP A 1 88 ? -8.730 -10.668 -4.770 1.00 85.62 88 ASP A C 1
ATOM 692 O O . ASP A 1 88 ? -9.904 -10.313 -4.665 1.00 85.62 88 ASP A O 1
ATOM 696 N N . GLU A 1 89 ? -8.373 -11.948 -4.929 1.00 85.19 89 GLU A N 1
ATOM 697 C CA . GLU A 1 89 ? -9.325 -13.069 -5.055 1.00 85.19 89 GLU A CA 1
ATOM 698 C C . GLU A 1 89 ? -10.285 -13.150 -3.860 1.00 85.19 89 GLU A C 1
ATOM 700 O O . GLU A 1 89 ? -11.481 -13.377 -4.024 1.00 85.19 89 GLU A O 1
ATOM 705 N N . ASP A 1 90 ? -9.763 -12.879 -2.663 1.00 90.38 90 ASP A N 1
ATOM 706 C CA . ASP A 1 90 ? -10.545 -12.689 -1.449 1.00 90.38 90 ASP A CA 1
ATOM 707 C C . ASP A 1 90 ? -10.011 -11.470 -0.688 1.00 90.38 90 ASP A C 1
ATOM 709 O O . ASP A 1 90 ? -9.029 -11.530 0.061 1.00 90.38 90 ASP A O 1
ATOM 713 N N . VAL A 1 91 ? -10.671 -10.332 -0.906 1.00 92.50 91 VAL A N 1
ATOM 714 C CA . VAL A 1 91 ? -10.334 -9.051 -0.274 1.00 92.50 91 VAL A CA 1
ATOM 715 C C . VAL A 1 91 ? -10.436 -9.138 1.254 1.00 92.50 91 VAL A C 1
ATOM 717 O O . VAL A 1 91 ? -9.621 -8.538 1.957 1.00 92.50 91 VAL A O 1
ATOM 720 N N . ILE A 1 92 ? -11.407 -9.884 1.789 1.00 94.69 92 ILE A N 1
ATOM 721 C CA . ILE A 1 92 ? -11.643 -9.962 3.237 1.00 94.69 92 ILE A CA 1
ATOM 722 C C . ILE A 1 92 ? -10.547 -10.786 3.897 1.00 94.69 92 ILE A C 1
ATOM 724 O O . ILE A 1 92 ? -9.947 -10.342 4.882 1.00 94.69 92 ILE A O 1
ATOM 728 N N . TYR A 1 93 ? -10.225 -11.940 3.315 1.00 94.44 93 TYR A N 1
ATOM 729 C CA . TYR A 1 93 ? -9.100 -12.750 3.753 1.00 94.44 93 TYR A CA 1
ATOM 730 C C . TYR A 1 93 ? -7.779 -11.980 3.648 1.00 94.44 93 TYR A C 1
ATOM 732 O O . TYR A 1 93 ? -7.002 -11.969 4.605 1.00 94.44 93 TYR A O 1
ATOM 740 N N . ALA A 1 94 ? -7.529 -11.281 2.536 1.00 94.50 94 ALA A N 1
ATOM 741 C CA . ALA A 1 94 ? -6.302 -10.511 2.337 1.00 94.50 94 ALA A CA 1
ATOM 742 C C . ALA A 1 94 ? -6.123 -9.407 3.396 1.00 94.50 94 ALA A C 1
ATOM 744 O O . ALA A 1 94 ? -5.043 -9.283 3.984 1.00 94.50 94 ALA A O 1
ATOM 745 N N . LEU A 1 95 ? -7.180 -8.637 3.683 1.00 96.31 95 LEU A N 1
ATOM 746 C CA . LEU A 1 95 ? -7.168 -7.605 4.724 1.00 96.31 95 LEU A CA 1
ATOM 747 C C . LEU A 1 95 ? -6.975 -8.209 6.121 1.00 96.31 95 LEU A C 1
ATOM 749 O O . LEU A 1 95 ? -6.163 -7.704 6.896 1.00 96.31 95 LEU A O 1
ATOM 753 N N . GLY A 1 96 ? -7.670 -9.306 6.434 1.00 96.88 96 GLY A N 1
ATOM 754 C CA . GLY A 1 96 ? -7.553 -9.995 7.719 1.00 96.88 96 GLY A CA 1
ATOM 755 C C . GLY A 1 96 ? -6.158 -10.581 7.952 1.00 96.88 96 GLY A C 1
ATOM 756 O O . GLY A 1 96 ? -5.554 -10.360 9.003 1.00 96.88 96 GLY A O 1
ATOM 757 N N . ALA A 1 97 ? -5.601 -11.270 6.954 1.00 96.25 97 ALA A N 1
ATOM 758 C CA . ALA A 1 97 ? -4.262 -11.848 7.021 1.00 96.25 97 ALA A CA 1
ATOM 759 C C . ALA A 1 97 ? -3.177 -10.770 7.167 1.00 96.25 97 ALA A C 1
ATOM 761 O O . ALA A 1 97 ? -2.210 -10.953 7.909 1.00 96.25 97 ALA A O 1
ATOM 762 N N . GLN A 1 98 ? -3.327 -9.633 6.481 1.00 96.69 98 GLN A N 1
ATOM 763 C CA . GLN A 1 98 ? -2.412 -8.503 6.634 1.00 96.69 98 GLN A CA 1
ATOM 764 C C . GLN A 1 98 ? -2.560 -7.837 8.009 1.00 96.69 98 GLN A C 1
ATOM 766 O O . GLN A 1 98 ? -1.550 -7.524 8.632 1.00 96.69 98 GLN A O 1
ATOM 771 N N . ALA A 1 99 ? -3.785 -7.693 8.528 1.00 97.75 99 ALA A N 1
ATOM 772 C CA . ALA A 1 99 ? -4.019 -7.158 9.868 1.00 97.75 99 ALA A CA 1
ATOM 773 C C . ALA A 1 99 ? -3.330 -8.002 10.951 1.00 97.75 99 ALA A C 1
ATOM 775 O O . ALA A 1 99 ? -2.690 -7.452 11.844 1.00 97.75 99 ALA A O 1
ATOM 776 N N . GLN A 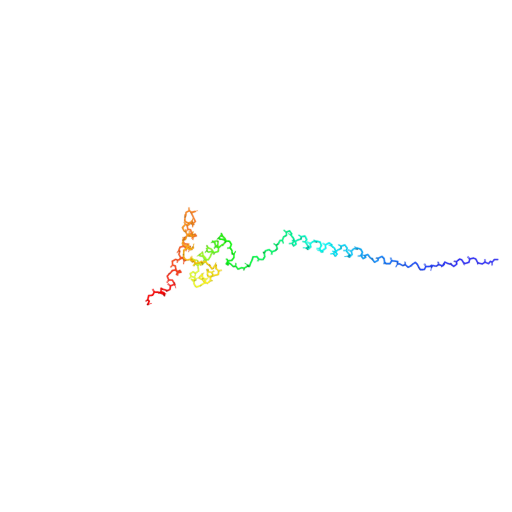1 100 ? -3.412 -9.334 10.856 1.00 96.94 100 GLN A N 1
ATOM 777 C CA . GLN A 1 100 ? -2.736 -10.240 11.792 1.00 96.94 100 GLN A CA 1
ATOM 778 C C . GLN A 1 100 ? -1.209 -10.113 11.730 1.00 96.94 100 GLN A C 1
ATOM 780 O O . GLN A 1 100 ? -0.556 -10.075 12.771 1.00 96.94 100 GLN A O 1
ATOM 785 N N . ARG A 1 101 ? -0.630 -9.989 10.528 1.00 96.56 101 ARG A N 1
ATOM 786 C CA . ARG A 1 101 ? 0.814 -9.746 10.367 1.00 96.56 101 ARG A CA 1
ATOM 787 C C . ARG A 1 101 ? 1.232 -8.395 10.946 1.00 96.56 101 ARG A C 1
ATOM 789 O O . ARG A 1 101 ? 2.179 -8.343 11.720 1.00 96.56 101 ARG A O 1
ATOM 796 N N . ALA A 1 102 ? 0.472 -7.336 10.673 1.00 96.81 102 ALA A N 1
ATOM 797 C CA . ALA A 1 102 ? 0.714 -6.015 11.247 1.00 96.81 102 ALA A CA 1
ATOM 798 C C . ALA A 1 102 ? 0.646 -6.028 12.788 1.00 96.81 102 ALA A C 1
ATOM 800 O O . ALA A 1 102 ? 1.449 -5.358 13.433 1.00 96.81 102 ALA A O 1
ATOM 801 N N . LEU A 1 103 ? -0.253 -6.817 13.398 1.00 97.00 103 LEU A N 1
ATOM 802 C CA . LEU A 1 103 ? -0.273 -7.012 14.857 1.00 97.00 103 LEU A CA 1
ATOM 803 C C . LEU A 1 103 ? 0.998 -7.695 15.361 1.00 97.00 103 LEU A C 1
ATOM 805 O O . LEU A 1 103 ? 1.566 -7.245 16.354 1.00 97.00 103 LEU A O 1
ATOM 809 N N . ALA A 1 104 ? 1.442 -8.759 14.688 1.00 97.06 104 ALA A N 1
ATOM 810 C CA . ALA A 1 104 ? 2.660 -9.479 15.058 1.00 97.06 104 ALA A CA 1
ATOM 811 C C . ALA A 1 104 ? 3.911 -8.584 14.971 1.00 97.06 104 ALA A C 1
ATOM 813 O O . ALA A 1 104 ? 4.801 -8.692 15.812 1.00 97.06 104 ALA A O 1
ATOM 814 N N . ASP A 1 105 ? 3.925 -7.650 14.019 1.00 96.19 105 ASP A N 1
ATOM 815 C CA . ASP A 1 105 ? 5.000 -6.673 13.822 1.00 96.19 105 ASP A CA 1
ATOM 816 C C . ASP A 1 105 ? 4.883 -5.432 14.736 1.00 96.19 105 ASP A C 1
ATOM 818 O O . ASP A 1 105 ? 5.671 -4.492 14.621 1.00 96.19 105 ASP A O 1
ATOM 822 N N . GLY A 1 106 ? 3.899 -5.391 15.646 1.00 96.75 106 GLY A N 1
ATOM 823 C CA . GLY A 1 106 ? 3.682 -4.275 16.578 1.00 96.75 106 GLY A CA 1
ATOM 824 C C . GLY A 1 106 ? 3.066 -3.022 15.941 1.00 96.75 106 GLY A C 1
ATOM 825 O O . GLY A 1 106 ? 3.037 -1.951 16.550 1.00 96.75 106 GLY A O 1
ATOM 826 N N . GLN A 1 107 ? 2.545 -3.127 14.720 1.00 96.81 107 GLN A N 1
ATOM 827 C CA . GLN A 1 107 ? 1.921 -2.036 13.973 1.00 96.81 107 GLN A CA 1
ATOM 828 C C . GLN A 1 107 ? 0.421 -1.932 14.292 1.00 96.81 107 GLN A C 1
ATOM 830 O O . GLN A 1 107 ? -0.443 -2.042 13.421 1.00 96.81 107 GLN A O 1
ATOM 835 N N . GLU A 1 108 ? 0.092 -1.687 15.563 1.00 96.12 108 GLU A N 1
ATOM 836 C CA . GLU A 1 108 ? -1.286 -1.733 16.082 1.00 96.12 108 GLU A CA 1
ATOM 837 C C . GLU A 1 108 ? -2.275 -0.829 15.325 1.00 96.12 108 GLU A C 1
ATOM 839 O O . GLU A 1 108 ? -3.434 -1.193 15.117 1.00 96.12 108 GLU A O 1
ATOM 844 N N . LYS A 1 109 ? -1.827 0.359 14.894 1.00 96.56 109 LYS A N 1
ATOM 845 C CA . LYS A 1 109 ? -2.674 1.310 14.154 1.00 96.56 109 LYS A CA 1
ATOM 846 C C . LYS A 1 109 ? -3.070 0.775 12.780 1.00 96.56 109 LYS A C 1
ATOM 848 O O . LYS A 1 109 ? -4.238 0.877 12.410 1.00 96.56 109 LYS A O 1
ATOM 853 N N . GLU A 1 110 ? -2.110 0.213 12.048 1.00 96.62 110 GLU A N 1
ATOM 854 C CA . GLU A 1 110 ? -2.352 -0.385 10.734 1.00 96.62 110 GLU A CA 1
ATOM 855 C C . GLU A 1 110 ? -3.246 -1.614 10.870 1.00 96.62 110 GLU A C 1
ATOM 857 O O . GLU A 1 110 ? -4.283 -1.700 10.214 1.00 96.62 110 GLU A O 1
ATOM 862 N N . ALA A 1 111 ? -2.902 -2.510 11.795 1.00 97.69 111 ALA A N 1
ATOM 863 C CA . ALA A 1 111 ? -3.696 -3.688 12.099 1.00 97.69 111 ALA A CA 1
ATOM 864 C C . ALA A 1 111 ? -5.165 -3.361 12.379 1.00 97.69 111 ALA A C 1
ATOM 866 O O . ALA A 1 111 ? -6.067 -3.983 11.818 1.00 97.69 111 ALA A O 1
ATOM 867 N N . ARG A 1 112 ? -5.416 -2.359 13.229 1.00 97.62 112 ARG A N 1
ATOM 868 C CA . ARG A 1 112 ? -6.773 -1.932 13.567 1.00 97.62 112 ARG A CA 1
ATOM 869 C C . ARG A 1 112 ? -7.512 -1.364 12.359 1.00 97.62 112 ARG A C 1
ATOM 871 O O . ARG A 1 112 ? -8.687 -1.670 12.189 1.00 97.62 112 ARG A O 1
ATOM 878 N N . ALA A 1 113 ? -6.849 -0.546 11.542 1.00 97.75 113 ALA A N 1
ATOM 879 C CA . ALA A 1 113 ? -7.458 0.028 10.345 1.00 97.75 113 ALA A CA 1
ATOM 880 C C . ALA A 1 113 ? -7.838 -1.062 9.330 1.00 97.75 113 ALA A C 1
ATOM 882 O O . ALA A 1 113 ? -8.952 -1.051 8.807 1.00 97.75 113 ALA A O 1
ATOM 883 N N . LEU A 1 114 ? -6.940 -2.023 9.093 1.00 98.12 114 LEU A N 1
ATOM 884 C CA . LEU A 1 114 ? -7.171 -3.160 8.201 1.00 98.12 114 LEU A CA 1
ATOM 885 C C . LEU A 1 114 ? -8.312 -4.051 8.704 1.00 98.12 114 LEU A C 1
ATOM 887 O O . LEU A 1 114 ? -9.216 -4.375 7.936 1.00 98.12 114 LEU A O 1
ATOM 891 N N . ALA A 1 115 ? -8.305 -4.402 9.994 1.00 97.50 115 ALA A N 1
ATOM 892 C CA . ALA A 1 115 ? -9.347 -5.226 10.602 1.00 97.50 115 ALA A CA 1
ATOM 893 C C . ALA A 1 115 ? -10.724 -4.544 10.560 1.00 97.50 115 ALA A C 1
ATOM 895 O O . ALA A 1 115 ? -11.716 -5.193 10.237 1.00 97.50 115 ALA A O 1
ATOM 896 N N . LEU A 1 116 ? -10.774 -3.235 10.833 1.00 97.31 116 LEU A N 1
ATOM 897 C CA . LEU A 1 116 ? -12.000 -2.443 10.742 1.00 97.31 116 LEU A CA 1
ATOM 898 C C . LEU A 1 116 ? -12.552 -2.433 9.312 1.00 97.31 116 LEU A C 1
ATOM 900 O O . LEU A 1 116 ? -13.743 -2.644 9.108 1.00 97.31 116 LEU A O 1
ATOM 904 N N . LEU A 1 117 ? -11.701 -2.203 8.309 1.00 97.38 117 LEU A N 1
ATOM 905 C CA . LEU A 1 117 ? -12.157 -2.204 6.921 1.00 97.38 117 LEU A CA 1
ATOM 906 C C . LEU A 1 117 ? -12.641 -3.598 6.490 1.00 97.38 117 LEU A C 1
ATOM 908 O O . LEU A 1 117 ? -13.672 -3.697 5.833 1.00 97.38 117 LEU A O 1
ATOM 912 N N . ALA A 1 118 ? -11.958 -4.670 6.903 1.00 96.81 118 ALA A N 1
ATOM 913 C CA . ALA A 1 118 ? -12.381 -6.041 6.613 1.00 96.81 118 ALA A CA 1
ATOM 914 C C . ALA A 1 118 ? -13.781 -6.347 7.172 1.00 96.81 118 ALA A C 1
ATOM 916 O O . ALA A 1 118 ? -14.617 -6.895 6.455 1.00 96.81 118 ALA A O 1
ATOM 917 N N . SER A 1 119 ? -14.062 -5.958 8.422 1.00 96.12 119 SER A N 1
ATOM 918 C CA . SER A 1 119 ? -15.378 -6.184 9.031 1.00 96.12 119 SER A CA 1
ATOM 919 C C . SER A 1 119 ? -16.493 -5.397 8.346 1.00 96.12 119 SER A C 1
ATOM 921 O O . SER A 1 119 ? -17.595 -5.910 8.181 1.00 96.12 119 SER A O 1
ATOM 923 N N . GLU A 1 120 ? -16.209 -4.167 7.922 1.00 96.00 120 GLU A N 1
ATOM 924 C CA . GLU A 1 120 ? -17.194 -3.295 7.272 1.00 96.00 120 GLU A CA 1
ATOM 925 C C . GLU A 1 120 ? -17.504 -3.764 5.848 1.00 96.00 120 GLU A C 1
ATOM 927 O O . GLU A 1 120 ? -18.665 -3.806 5.449 1.00 96.00 120 GLU A O 1
ATOM 932 N N . ILE A 1 121 ? -16.489 -4.209 5.100 1.00 94.62 121 ILE A N 1
ATOM 933 C CA . ILE A 1 121 ? -16.694 -4.847 3.795 1.00 94.62 121 ILE A CA 1
ATOM 934 C C . ILE A 1 121 ? -17.488 -6.150 3.957 1.00 94.62 121 ILE A C 1
ATOM 936 O O . ILE A 1 121 ? -18.427 -6.372 3.200 1.00 94.62 121 ILE A O 1
ATOM 940 N N . GLN A 1 122 ? -17.191 -6.974 4.971 1.00 93.81 122 GLN A N 1
ATOM 941 C CA . GLN A 1 122 ? -17.956 -8.201 5.236 1.00 93.81 122 GLN A CA 1
ATOM 942 C C . GLN A 1 122 ? -19.432 -7.915 5.517 1.00 93.81 122 GLN A C 1
ATOM 944 O O . GLN A 1 122 ? -20.295 -8.640 5.029 1.00 93.81 122 GLN A O 1
ATOM 949 N N . ALA A 1 123 ? -19.717 -6.882 6.310 1.00 92.19 123 ALA A N 1
ATOM 950 C CA . ALA A 1 123 ? -21.079 -6.481 6.639 1.00 92.19 123 ALA A CA 1
ATOM 951 C C . ALA A 1 123 ? -21.821 -5.872 5.438 1.00 92.19 123 ALA A C 1
ATOM 953 O O . ALA A 1 123 ? -23.041 -5.990 5.345 1.00 92.19 123 ALA A O 1
ATOM 954 N N . ALA A 1 124 ? -21.092 -5.222 4.527 1.00 87.56 124 ALA A N 1
ATOM 955 C CA . ALA A 1 124 ? -21.647 -4.573 3.345 1.00 87.56 124 ALA A CA 1
ATOM 956 C C . ALA A 1 124 ? -21.908 -5.524 2.170 1.00 87.56 124 ALA A C 1
ATOM 958 O O . ALA A 1 124 ? -22.626 -5.132 1.253 1.00 87.56 124 ALA A O 1
ATOM 959 N N . ILE A 1 125 ? -21.351 -6.740 2.172 1.00 80.88 125 ILE A N 1
ATOM 960 C CA . ILE A 1 125 ? -21.714 -7.786 1.209 1.00 80.88 125 ILE A CA 1
ATOM 961 C C . ILE A 1 125 ? -23.011 -8.432 1.719 1.00 80.88 125 ILE A C 1
ATOM 963 O O . ILE A 1 125 ? -22.957 -9.219 2.671 1.00 80.88 125 ILE A O 1
ATOM 967 N N . PRO A 1 126 ? -24.191 -8.111 1.149 1.00 64.44 126 PRO A N 1
ATOM 968 C CA . PRO A 1 126 ? -25.402 -8.838 1.488 1.00 64.44 126 PRO A CA 1
ATOM 969 C C . PRO A 1 126 ? -25.186 -10.308 1.139 1.00 64.44 126 PRO A C 1
ATOM 971 O O . PRO A 1 126 ? -24.600 -10.646 0.111 1.00 64.44 126 PRO A O 1
ATOM 974 N N . THR A 1 127 ? -25.634 -11.187 2.024 1.00 56.97 127 THR A N 1
ATOM 975 C CA . THR A 1 127 ? -25.579 -12.637 1.852 1.00 56.97 127 THR A CA 1
ATOM 976 C C . THR A 1 127 ? -26.544 -13.036 0.729 1.00 56.97 127 THR A C 1
ATOM 978 O O . THR A 1 127 ? -27.636 -13.531 0.979 1.00 56.97 127 THR A O 1
ATOM 981 N N . GLU A 1 128 ? -26.181 -12.797 -0.532 1.00 51.97 128 GLU A N 1
ATOM 982 C CA . GLU A 1 128 ? -26.880 -13.339 -1.701 1.00 51.97 128 GLU A CA 1
ATOM 983 C C . GLU A 1 128 ? -26.544 -14.830 -1.843 1.00 51.97 128 GLU A C 1
ATOM 985 O O . GLU A 1 128 ? -25.891 -15.261 -2.787 1.00 51.97 128 GLU A O 1
ATOM 990 N N . THR A 1 129 ? -26.913 -15.646 -0.853 1.00 51.66 129 THR A N 1
ATOM 991 C CA . THR A 1 129 ? -26.996 -17.108 -1.002 1.00 51.66 129 THR A CA 1
ATOM 992 C C . THR A 1 129 ? -27.859 -17.690 0.117 1.00 51.66 129 THR A C 1
ATOM 994 O O . THR A 1 129 ? -27.370 -18.259 1.090 1.00 51.66 129 THR A O 1
ATOM 997 N N . SER A 1 130 ? -29.172 -17.490 0.026 1.00 47.09 130 SER A N 1
ATOM 998 C CA . SER A 1 130 ? -30.177 -18.201 0.829 1.00 47.09 130 SER A CA 1
ATOM 999 C C . SER A 1 130 ? -31.541 -18.177 0.130 1.00 47.09 130 SER A C 1
ATOM 1001 O O . SER A 1 130 ? -32.504 -17.719 0.732 1.00 47.09 130 SER A O 1
ATOM 1003 N N . GLU A 1 131 ? -31.629 -18.650 -1.116 1.00 40.88 131 GLU A N 1
ATOM 1004 C CA . GLU A 1 131 ? -32.871 -19.199 -1.702 1.00 40.88 131 GLU A CA 1
ATOM 1005 C C . GLU A 1 131 ? -32.546 -20.371 -2.634 1.00 40.88 131 GLU A C 1
ATOM 1007 O O . GLU A 1 131 ? -31.550 -20.268 -3.389 1.00 40.88 131 GLU A O 1
#